Protein AF-A0A1G3BX27-F1 (afdb_monomer)

pLDDT: mean 77.63, std 12.46, range [51.56, 97.0]

Mean predicted aligned error: 10.33 Å

Radius of gyration: 20.67 Å; Cα contacts (8 Å, |Δi|>4): 79; chains: 1; bounding box: 42×23×52 Å

Structure (mmCIF, N/CA/C/O backbone):
data_AF-A0A1G3BX27-F1
#
_entry.id   AF-A0A1G3BX27-F1
#
loop_
_atom_site.group_PDB
_atom_site.id
_atom_site.type_symbol
_atom_site.label_atom_id
_atom_site.label_alt_id
_atom_site.label_comp_id
_atom_site.label_asym_id
_atom_site.label_entity_id
_atom_site.label_seq_id
_atom_site.pdbx_PDB_ins_code
_atom_site.Cartn_x
_atom_site.Cartn_y
_atom_site.Cartn_z
_atom_site.occupancy
_atom_site.B_iso_or_equiv
_atom_site.auth_seq_id
_atom_site.auth_comp_id
_atom_site.auth_asym_id
_atom_site.auth_atom_id
_atom_site.pdbx_PDB_model_num
ATOM 1 N N . MET A 1 1 ? -5.331 14.257 14.170 1.00 51.56 1 MET A N 1
ATOM 2 C CA . MET A 1 1 ? -4.921 13.677 15.471 1.00 51.56 1 MET A CA 1
ATOM 3 C C . MET A 1 1 ? -5.177 12.175 15.430 1.00 51.56 1 MET A C 1
ATOM 5 O O . MET A 1 1 ? -6.065 11.771 14.703 1.00 51.56 1 MET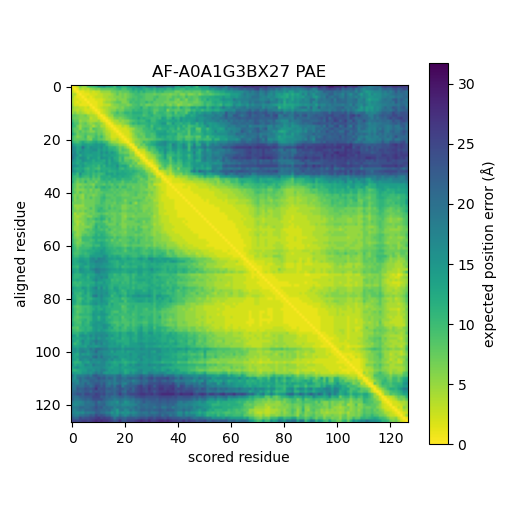 A O 1
ATOM 9 N N . SER A 1 2 ? -4.398 11.346 16.131 1.00 69.81 2 SER A N 1
ATOM 10 C CA . SER A 1 2 ? -4.617 9.886 16.168 1.00 69.81 2 SER A CA 1
ATOM 11 C C . SER A 1 2 ? -5.528 9.506 17.340 1.00 69.81 2 SER A C 1
ATOM 13 O O . SER A 1 2 ? -5.345 10.039 18.436 1.00 69.81 2 SER A O 1
ATOM 15 N N . VAL A 1 3 ? -6.431 8.537 17.142 1.00 69.62 3 VAL A N 1
ATOM 16 C CA . VAL A 1 3 ? -7.274 7.933 18.199 1.00 69.62 3 VAL A CA 1
ATOM 17 C C . VAL A 1 3 ? -6.428 7.508 19.409 1.00 69.62 3 VAL A C 1
ATOM 19 O O . VAL A 1 3 ? -6.810 7.719 20.558 1.00 69.62 3 VAL A O 1
ATOM 22 N N . GLN A 1 4 ? -5.216 7.003 19.161 1.00 72.00 4 GLN A N 1
ATOM 23 C CA . GLN A 1 4 ? -4.252 6.640 20.202 1.00 72.00 4 GLN A CA 1
ATOM 24 C C . GLN A 1 4 ? -3.814 7.847 21.047 1.00 72.00 4 GLN A C 1
ATOM 26 O O . GLN A 1 4 ? -3.708 7.741 22.265 1.00 72.00 4 GLN A O 1
ATOM 31 N N . ASN A 1 5 ? -3.569 9.004 20.423 1.00 72.81 5 ASN A N 1
ATOM 32 C CA . ASN A 1 5 ? -3.189 10.221 21.145 1.00 72.81 5 ASN A CA 1
ATOM 33 C C . ASN A 1 5 ? -4.330 10.717 22.033 1.00 72.81 5 ASN A C 1
ATOM 35 O O . ASN A 1 5 ? -4.078 11.174 23.146 1.00 72.81 5 ASN A O 1
ATOM 39 N N . MET A 1 6 ? -5.569 10.612 21.557 1.00 71.50 6 MET A N 1
ATOM 40 C CA . MET A 1 6 ? -6.741 11.013 22.328 1.00 71.50 6 MET A CA 1
ATOM 41 C C . MET A 1 6 ? -6.948 10.104 23.544 1.00 71.50 6 MET A C 1
ATOM 43 O O . MET A 1 6 ? -7.130 10.590 24.657 1.00 71.50 6 MET A O 1
ATOM 47 N N . MET A 1 7 ? -6.821 8.787 23.363 1.00 70.31 7 MET A N 1
ATOM 48 C CA . MET A 1 7 ? -6.895 7.839 24.475 1.00 70.31 7 MET A CA 1
ATOM 49 C C . MET A 1 7 ? -5.760 8.048 25.481 1.00 70.31 7 MET A C 1
ATOM 51 O O . MET A 1 7 ? -6.025 8.101 26.679 1.00 70.31 7 MET A O 1
ATOM 55 N N . ASN A 1 8 ? -4.520 8.241 25.017 1.00 75.44 8 ASN A N 1
ATOM 56 C CA . ASN A 1 8 ? -3.372 8.462 25.900 1.00 75.44 8 ASN A CA 1
ATOM 57 C C . ASN A 1 8 ? -3.532 9.721 26.763 1.00 75.44 8 ASN A C 1
ATOM 59 O O . ASN A 1 8 ? -3.168 9.707 27.938 1.00 75.44 8 ASN A O 1
ATOM 63 N N . ARG A 1 9 ? -4.087 10.798 26.191 1.00 72.75 9 ARG A N 1
ATOM 64 C CA . ARG A 1 9 ? -4.331 12.059 26.907 1.00 72.75 9 ARG A CA 1
ATOM 65 C C . ARG A 1 9 ? -5.449 11.941 27.942 1.00 72.75 9 ARG A C 1
ATOM 67 O O . ARG A 1 9 ? -5.310 12.504 29.018 1.00 72.75 9 ARG A O 1
ATOM 74 N N . ASN A 1 10 ? -6.509 11.192 27.639 1.00 68.25 10 ASN A N 1
ATOM 75 C CA . ASN A 1 10 ? -7.703 11.130 28.489 1.00 68.25 10 ASN A CA 1
ATOM 76 C C . ASN A 1 10 ? -7.694 9.993 29.522 1.00 68.25 10 ASN A C 1
ATOM 78 O O . ASN A 1 10 ? -8.404 10.077 30.517 1.00 68.25 10 ASN A O 1
ATOM 82 N N . THR A 1 11 ? -6.888 8.942 29.331 1.00 65.19 11 THR A N 1
ATOM 83 C CA . THR A 1 11 ? -6.767 7.832 30.305 1.00 65.19 11 THR A CA 1
ATOM 84 C C . THR A 1 11 ? -5.450 7.830 31.083 1.00 65.19 11 THR A C 1
ATOM 86 O O . THR A 1 11 ? -5.266 6.996 31.968 1.00 65.19 11 THR A O 1
ATOM 89 N N . GLY A 1 12 ? -4.500 8.711 30.745 1.00 66.38 12 GLY A N 1
ATOM 90 C CA . GLY A 1 12 ? -3.163 8.743 31.354 1.00 66.38 12 GLY A CA 1
ATOM 91 C C . GLY A 1 12 ? -2.308 7.498 31.070 1.00 66.38 12 GLY A C 1
ATOM 92 O O . GLY A 1 12 ? -1.228 7.341 31.637 1.00 66.38 12 GLY A O 1
ATOM 93 N N . ARG A 1 13 ? -2.771 6.593 30.198 1.00 67.25 13 ARG A N 1
ATOM 94 C CA . ARG A 1 13 ? -2.110 5.327 29.859 1.00 67.25 13 ARG A CA 1
ATOM 95 C C . ARG A 1 13 ? -1.552 5.389 28.448 1.00 67.25 13 ARG A C 1
ATOM 97 O O . ARG A 1 13 ? -2.254 5.768 27.521 1.00 67.25 13 ARG A O 1
ATOM 104 N N . LYS A 1 14 ? -0.304 4.958 28.258 1.00 68.19 14 LYS A N 1
ATOM 105 C CA . LYS A 1 14 ? 0.302 4.845 26.925 1.00 68.19 14 LYS A CA 1
ATOM 106 C C . LYS A 1 14 ? -0.155 3.545 26.261 1.00 68.19 14 LYS A C 1
ATOM 108 O O . LYS A 1 14 ? 0.423 2.487 26.497 1.00 68.19 14 LYS A O 1
ATOM 113 N N . LEU A 1 15 ? -1.185 3.618 25.427 1.00 66.38 15 LEU A N 1
ATOM 114 C CA . LEU A 1 15 ? -1.642 2.488 24.621 1.00 66.38 15 LEU A CA 1
ATOM 115 C C . LEU A 1 15 ? -0.674 2.241 23.467 1.00 66.38 15 LEU A C 1
ATOM 117 O O . LEU A 1 15 ? -0.250 3.181 22.792 1.00 66.38 15 LEU A O 1
ATOM 121 N N . LYS A 1 16 ? -0.336 0.976 23.200 1.00 68.50 16 LYS A N 1
ATOM 122 C CA . LYS A 1 16 ? 0.358 0.608 21.959 1.00 68.50 16 LYS A CA 1
ATOM 123 C C . LYS A 1 16 ? -0.636 0.672 20.799 1.00 68.50 16 LYS A C 1
ATOM 125 O O . LYS A 1 16 ? -1.801 0.323 20.961 1.00 68.50 16 LYS A O 1
ATOM 130 N N . VAL A 1 17 ? -0.168 1.067 19.613 1.00 63.72 17 VAL A N 1
ATOM 131 C CA . VAL A 1 17 ? -0.999 1.165 18.392 1.00 63.72 17 VAL A CA 1
ATOM 132 C C . VAL A 1 17 ? -1.740 -0.144 18.113 1.00 63.72 17 VAL A C 1
ATOM 134 O O . VAL A 1 17 ? -2.928 -0.130 17.810 1.00 63.72 17 VAL A O 1
ATOM 137 N N . ASN A 1 18 ? -1.058 -1.281 18.263 1.00 63.88 18 ASN A N 1
ATOM 138 C CA . ASN A 1 18 ? -1.655 -2.594 18.022 1.00 63.88 18 ASN A CA 1
ATOM 139 C C . ASN A 1 18 ? -2.740 -2.941 19.047 1.00 63.88 18 ASN A C 1
ATOM 141 O O . ASN A 1 18 ? -3.741 -3.548 18.682 1.00 63.88 18 ASN A O 1
ATOM 145 N N . ASP A 1 19 ? -2.593 -2.501 20.296 1.00 61.47 19 ASP A N 1
ATOM 146 C CA . ASP A 1 19 ? -3.611 -2.698 21.331 1.00 61.47 19 ASP A CA 1
ATOM 147 C C . ASP A 1 19 ? -4.813 -1.777 21.078 1.00 61.47 19 ASP A C 1
ATOM 149 O O . ASP A 1 19 ? -5.958 -2.218 21.155 1.00 61.47 19 ASP A O 1
ATOM 153 N N . ALA A 1 20 ? -4.569 -0.535 20.646 1.00 63.66 20 ALA A N 1
ATOM 154 C CA . ALA A 1 20 ? -5.614 0.386 20.202 1.00 63.66 20 ALA A CA 1
ATOM 155 C C . ALA A 1 20 ? -6.375 -0.139 18.968 1.00 63.66 20 ALA A C 1
ATOM 157 O O . ALA A 1 20 ? -7.577 0.084 18.856 1.00 63.66 20 ALA A O 1
ATOM 158 N N . LYS A 1 21 ? -5.721 -0.877 18.063 1.00 64.12 21 LYS A N 1
ATOM 159 C CA . LYS A 1 21 ? -6.388 -1.560 16.940 1.00 64.12 21 LYS A CA 1
ATOM 160 C C . LYS A 1 21 ? -7.179 -2.801 17.388 1.00 64.12 21 LYS A C 1
ATOM 162 O O . LYS A 1 21 ? -8.265 -3.023 16.868 1.00 64.12 21 LYS A O 1
ATOM 167 N N . ARG A 1 22 ? -6.671 -3.575 18.359 1.00 59.97 22 ARG A N 1
ATOM 168 C CA . ARG A 1 22 ? -7.251 -4.858 18.823 1.00 59.97 22 ARG A CA 1
ATOM 169 C C . ARG A 1 22 ? -8.368 -4.742 19.862 1.00 59.97 22 ARG A C 1
ATOM 171 O O . ARG A 1 22 ? -9.133 -5.686 20.025 1.00 59.97 22 ARG A O 1
ATOM 178 N N . LEU A 1 23 ? -8.452 -3.637 20.598 1.00 59.09 23 LEU A N 1
ATOM 179 C CA . LEU A 1 23 ? -9.522 -3.411 21.573 1.00 59.09 23 LEU A CA 1
ATOM 180 C C . LEU A 1 23 ? -10.876 -3.258 20.850 1.00 59.09 23 LEU A C 1
ATOM 182 O O . LEU A 1 23 ? -11.022 -2.364 20.010 1.00 59.09 23 LEU A O 1
ATOM 186 N N . SER A 1 24 ? -11.852 -4.117 21.175 1.00 56.19 24 SER A N 1
ATOM 187 C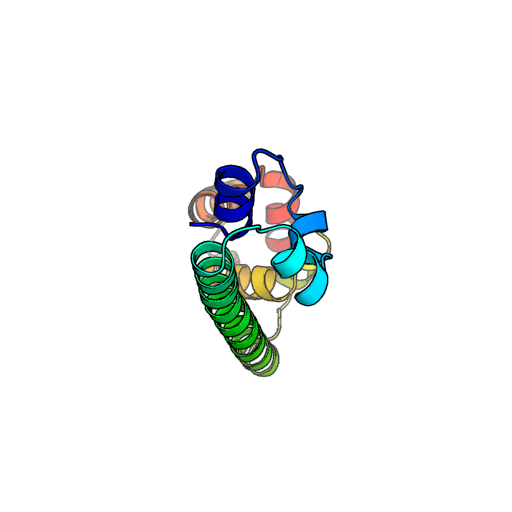 CA . SER A 1 24 ? -13.235 -3.997 20.689 1.00 56.19 24 SER A CA 1
ATOM 188 C C . SER A 1 24 ? -13.874 -2.697 21.188 1.00 56.19 24 SER A C 1
ATOM 190 O O . SER A 1 24 ? -13.467 -2.160 22.221 1.00 56.19 24 SER A O 1
ATOM 192 N N . GLU A 1 25 ? -14.845 -2.168 20.443 1.00 55.34 25 GLU A N 1
ATOM 193 C CA . GLU A 1 25 ? -15.484 -0.874 20.731 1.00 55.34 25 GLU A CA 1
ATOM 194 C C . GLU A 1 25 ? -16.059 -0.788 22.148 1.00 55.34 25 GLU A C 1
ATOM 196 O O . GLU A 1 25 ? -15.840 0.211 22.834 1.00 55.34 25 GLU A O 1
ATOM 201 N N . GLU A 1 26 ? -16.675 -1.872 22.622 1.00 52.62 26 GLU A N 1
ATOM 202 C CA . GLU A 1 26 ? -17.204 -2.000 23.986 1.00 52.62 26 GLU A CA 1
ATOM 203 C C . GLU A 1 26 ? -16.108 -1.782 25.041 1.00 52.62 26 GLU A C 1
ATOM 205 O O . GLU A 1 26 ? -16.239 -0.939 25.926 1.00 52.62 26 GLU A O 1
ATOM 210 N N . LYS A 1 27 ? -14.945 -2.430 24.884 1.00 56.03 27 LYS A N 1
ATOM 211 C CA . LYS A 1 27 ? -13.828 -2.313 25.839 1.00 56.03 27 LYS A CA 1
ATOM 212 C C . LYS A 1 27 ? -13.095 -0.974 25.789 1.00 56.03 27 LYS A C 1
ATOM 214 O O . LYS A 1 27 ? -12.378 -0.651 26.738 1.00 56.03 27 LYS A O 1
ATOM 219 N N . LYS A 1 28 ? -13.198 -0.225 24.685 1.00 59.66 28 LYS A N 1
ATOM 220 C CA . LYS A 1 28 ? -12.631 1.131 24.563 1.00 59.66 28 LYS A CA 1
ATOM 221 C C . LYS A 1 28 ? -13.504 2.159 25.265 1.00 59.66 28 LYS A C 1
ATOM 223 O O . LYS A 1 28 ? -12.969 3.051 25.917 1.00 59.66 28 LYS A O 1
ATOM 228 N N . SER A 1 29 ? -14.818 2.008 25.119 1.00 55.78 29 SER A N 1
ATOM 229 C CA . SER A 1 29 ? -15.812 2.866 25.751 1.00 55.78 29 SER A CA 1
ATOM 230 C C . SER A 1 29 ? -15.756 2.720 27.273 1.00 55.78 29 SER A C 1
ATOM 232 O O . SER A 1 29 ? -15.609 3.715 27.971 1.00 55.78 29 SER A O 1
ATOM 234 N N . ASP A 1 30 ? -15.698 1.490 27.790 1.00 61.31 30 ASP A N 1
ATOM 235 C CA . ASP A 1 30 ? -15.675 1.220 29.238 1.00 61.31 30 ASP A CA 1
ATOM 236 C C . ASP A 1 30 ? -14.437 1.756 29.978 1.00 61.31 30 ASP A C 1
ATOM 238 O O . ASP A 1 30 ? -14.460 1.930 31.195 1.00 61.31 30 ASP A O 1
ATOM 242 N N . GLN A 1 31 ? -13.336 2.027 29.268 1.00 62.72 31 GLN A N 1
ATOM 243 C CA . GLN A 1 31 ? -12.117 2.588 29.866 1.00 62.72 31 GLN A CA 1
ATOM 244 C C . GLN A 1 31 ? -12.134 4.117 29.972 1.00 62.72 31 GLN A C 1
ATOM 246 O O . GLN A 1 31 ? -11.256 4.690 30.621 1.00 62.72 31 GLN A O 1
ATOM 251 N N . LEU A 1 32 ? -13.098 4.781 29.335 1.00 63.91 32 LEU A N 1
ATOM 252 C CA . LEU A 1 32 ? -13.274 6.226 29.393 1.00 63.91 32 LEU A CA 1
ATOM 253 C C . LEU A 1 32 ? -14.405 6.522 30.377 1.00 63.91 32 LEU A C 1
ATOM 255 O O . LEU A 1 32 ? -15.549 6.156 30.146 1.00 63.91 32 LEU A O 1
ATOM 259 N N . ALA A 1 33 ? -14.083 7.177 31.491 1.00 64.25 33 ALA A N 1
ATOM 260 C CA . ALA A 1 33 ? -15.067 7.477 32.534 1.00 64.25 33 ALA A CA 1
ATOM 261 C C . ALA A 1 33 ? -16.087 8.559 32.121 1.00 64.25 33 ALA A C 1
ATOM 263 O O . ALA A 1 33 ? -17.130 8.682 32.753 1.00 64.25 33 ALA A O 1
ATOM 264 N N . ASP A 1 34 ? -15.783 9.337 31.078 1.00 74.81 34 ASP A N 1
ATOM 265 C CA . ASP A 1 34 ? -16.565 10.491 30.634 1.00 74.81 34 ASP A CA 1
ATOM 266 C C . ASP A 1 34 ? -17.225 10.247 29.264 1.00 74.81 34 ASP A C 1
ATOM 268 O O . ASP A 1 34 ? -16.566 9.844 28.300 1.00 74.81 34 ASP A O 1
ATOM 272 N N . GLU A 1 35 ? -18.531 10.514 29.176 1.00 72.69 35 GLU A N 1
ATOM 273 C CA . GLU A 1 35 ? -19.353 10.284 27.977 1.00 72.69 35 GLU A CA 1
ATOM 274 C C . GLU A 1 35 ? -18.960 11.181 26.791 1.00 72.69 35 GLU A C 1
ATOM 276 O O . GLU A 1 35 ? -19.037 10.758 25.629 1.00 72.69 35 GLU A O 1
ATOM 281 N N . HIS A 1 36 ? -18.460 12.395 27.046 1.00 74.50 36 HIS A N 1
ATOM 282 C CA . HIS A 1 36 ? -17.984 13.269 25.973 1.00 74.50 36 HIS A CA 1
ATOM 283 C C . HIS A 1 36 ? -16.699 12.721 25.340 1.00 74.50 36 HIS A C 1
ATOM 285 O O . HIS A 1 36 ? -16.559 12.725 24.114 1.00 74.50 36 HIS A O 1
ATOM 291 N N . HIS A 1 37 ? -15.793 12.158 26.143 1.00 71.56 37 HIS A N 1
ATOM 292 C CA . HIS A 1 37 ? -14.598 11.488 25.629 1.00 71.56 37 HIS A CA 1
ATOM 293 C C . HIS A 1 37 ? -14.910 10.219 24.826 1.00 71.56 37 HIS A C 1
ATOM 295 O O . HIS A 1 37 ? -14.261 9.979 23.804 1.00 71.56 37 HIS A O 1
ATOM 301 N N . LYS A 1 38 ? -15.907 9.425 25.240 1.00 75.31 38 LYS A N 1
ATOM 302 C CA . LYS A 1 38 ? -16.369 8.255 24.469 1.00 75.31 38 LYS A CA 1
ATOM 303 C C . LYS A 1 38 ? -16.862 8.673 23.086 1.00 75.31 38 LYS A C 1
ATOM 305 O O . LYS A 1 38 ? -16.407 8.127 22.081 1.00 75.31 38 LYS A O 1
ATOM 310 N N . THR A 1 39 ? -17.710 9.700 23.043 1.00 76.44 39 THR A N 1
ATOM 311 C CA . THR A 1 39 ? -18.287 10.238 21.803 1.00 76.44 39 THR A CA 1
ATOM 312 C C . THR A 1 39 ? -17.203 10.745 20.844 1.00 76.44 39 THR A C 1
ATOM 314 O O . THR A 1 39 ? -17.247 10.460 19.645 1.00 76.44 39 THR A O 1
ATOM 317 N N . ALA A 1 40 ? -16.190 11.455 21.354 1.00 78.06 40 ALA A N 1
ATOM 318 C CA . ALA A 1 40 ? -15.085 11.963 20.540 1.00 78.06 40 ALA A CA 1
ATOM 319 C C . ALA A 1 40 ? -14.235 10.830 19.936 1.00 78.06 40 ALA A C 1
ATOM 321 O O . ALA A 1 40 ? -13.931 10.840 18.744 1.00 78.06 40 ALA A O 1
ATOM 322 N N . VAL A 1 41 ? -13.904 9.810 20.735 1.00 77.88 41 VAL A N 1
ATOM 323 C CA . VAL A 1 41 ? -13.143 8.638 20.272 1.00 77.88 41 VAL A CA 1
ATOM 324 C C . VAL A 1 41 ? -13.924 7.834 19.231 1.00 77.88 41 VAL A C 1
ATOM 326 O O . VAL A 1 41 ? -13.338 7.399 18.240 1.00 77.88 41 VAL A O 1
ATOM 329 N N . GLN A 1 42 ? -15.230 7.644 19.436 1.00 78.69 42 GLN A N 1
ATOM 330 C CA . GLN A 1 42 ? -16.105 6.970 18.473 1.00 78.69 42 GLN A CA 1
ATOM 331 C C . GLN A 1 42 ? -16.204 7.745 17.155 1.00 78.69 42 GLN A C 1
ATOM 333 O O . GLN A 1 42 ? -16.081 7.142 16.091 1.00 78.69 42 GLN A O 1
ATOM 338 N N . SER A 1 43 ? -16.349 9.071 17.215 1.00 81.50 43 SER A N 1
ATOM 339 C CA . SER A 1 43 ? -16.411 9.921 16.019 1.00 81.50 43 SER A CA 1
ATOM 340 C C . SER A 1 43 ? -15.116 9.850 15.205 1.00 81.50 43 SER A C 1
ATOM 342 O O . SER A 1 43 ? -15.154 9.583 14.005 1.00 81.50 43 SER A O 1
ATOM 344 N N . ASP A 1 44 ? -13.956 9.998 15.853 1.00 82.12 44 ASP A N 1
ATOM 345 C CA . ASP A 1 44 ? -12.657 9.888 15.175 1.00 82.12 44 ASP A CA 1
ATOM 346 C C . ASP A 1 44 ? -12.439 8.490 14.587 1.00 82.12 44 ASP A C 1
ATOM 348 O O . ASP A 1 44 ? -11.891 8.346 13.492 1.00 82.12 44 ASP A O 1
ATOM 352 N N . LYS A 1 45 ? -12.881 7.442 15.291 1.00 80.31 45 LYS A N 1
ATOM 353 C CA . LYS A 1 45 ? -12.814 6.074 14.777 1.00 80.31 45 LYS A CA 1
ATOM 354 C C . LYS A 1 45 ? -13.690 5.897 13.538 1.00 80.31 45 LYS A C 1
ATOM 356 O O . LYS A 1 45 ? -13.201 5.334 12.564 1.00 80.31 45 LYS A O 1
ATOM 361 N N . ALA A 1 46 ? -14.926 6.393 13.549 1.00 84.94 46 ALA A N 1
ATOM 362 C CA . ALA A 1 46 ? -15.819 6.305 12.396 1.00 84.94 46 ALA A CA 1
ATOM 363 C C . ALA A 1 46 ? -15.193 6.960 11.153 1.00 84.94 46 ALA A C 1
ATOM 365 O O . ALA A 1 46 ? -15.263 6.412 10.055 1.00 84.94 46 ALA A O 1
ATOM 366 N N . VAL A 1 47 ? -14.503 8.090 11.335 1.00 89.50 47 VAL A N 1
ATOM 367 C CA . VAL A 1 47 ? -13.746 8.756 10.265 1.00 89.50 47 VAL A CA 1
ATOM 368 C C . VAL A 1 47 ? -12.578 7.892 9.774 1.00 89.50 47 VAL A C 1
ATOM 370 O O . VAL A 1 47 ? -12.385 7.750 8.567 1.00 89.50 47 VAL A O 1
ATOM 373 N N . VAL A 1 48 ? -11.806 7.287 10.682 1.00 86.56 48 VAL A N 1
ATOM 374 C CA . VAL A 1 48 ? -10.707 6.372 10.319 1.00 86.56 48 VAL A CA 1
ATOM 375 C C . VAL A 1 48 ? -11.223 5.157 9.547 1.00 86.56 48 VAL A C 1
ATOM 377 O O . VAL A 1 48 ? -10.639 4.794 8.528 1.00 86.56 48 VAL A O 1
ATOM 380 N N . ASP A 1 49 ? -12.312 4.542 10.001 1.00 87.62 49 ASP A N 1
ATOM 381 C CA . ASP A 1 49 ? -12.902 3.371 9.353 1.00 87.62 49 ASP A CA 1
ATOM 382 C C . ASP A 1 49 ? -13.442 3.722 7.962 1.00 87.62 49 ASP A C 1
ATOM 384 O O . ASP A 1 49 ? -13.174 2.997 7.004 1.00 87.62 49 ASP A O 1
ATOM 388 N N . PHE A 1 50 ? -14.103 4.876 7.825 1.00 92.19 50 PHE A N 1
ATOM 389 C CA . PHE A 1 50 ? -14.544 5.398 6.533 1.00 92.19 50 PHE A CA 1
ATOM 390 C C . PHE A 1 50 ? -13.376 5.572 5.553 1.00 92.19 50 PHE A C 1
ATOM 392 O O . PHE A 1 50 ? -13.468 5.166 4.392 1.00 92.19 50 PHE A O 1
ATOM 399 N N . PHE A 1 51 ? -12.258 6.154 6.000 1.00 94.31 51 PHE A N 1
ATOM 400 C CA . PHE A 1 51 ? -11.086 6.313 5.141 1.00 94.31 51 PHE A CA 1
ATOM 401 C C . PHE A 1 51 ? -10.442 4.978 4.774 1.00 94.31 51 PHE A C 1
ATOM 403 O O . PHE A 1 51 ? -10.080 4.810 3.612 1.00 94.31 51 PHE A O 1
ATOM 410 N N . ASN A 1 52 ? -10.346 4.025 5.706 1.00 90.50 52 ASN A N 1
ATOM 411 C CA . ASN A 1 52 ? -9.832 2.686 5.406 1.00 90.50 52 ASN A CA 1
ATOM 412 C C . ASN A 1 52 ? -10.683 1.999 4.334 1.00 90.50 52 ASN A C 1
ATOM 414 O O . ASN A 1 52 ? -10.151 1.545 3.327 1.00 90.50 52 ASN A O 1
ATOM 418 N N . GLU A 1 53 ? -12.009 2.020 4.484 1.00 95.81 53 GLU A N 1
ATOM 419 C CA . GLU A 1 53 ? -12.912 1.460 3.479 1.00 95.81 53 GLU A CA 1
ATOM 420 C C . GLU A 1 53 ? -12.733 2.146 2.115 1.00 95.81 53 GLU A C 1
ATOM 422 O O . GLU A 1 53 ? -12.773 1.507 1.058 1.00 95.81 53 GLU A O 1
ATOM 427 N N . ARG A 1 54 ? -12.534 3.469 2.108 1.00 97.00 54 ARG A N 1
ATOM 428 C CA . ARG A 1 54 ? -12.343 4.212 0.863 1.00 97.00 54 ARG A CA 1
ATOM 429 C C . ARG A 1 54 ? -11.016 3.877 0.188 1.00 97.00 54 ARG A C 1
ATOM 431 O O . ARG A 1 54 ? -11.014 3.730 -1.034 1.00 97.00 54 ARG A O 1
ATOM 438 N N . ILE A 1 55 ? -9.942 3.726 0.963 1.00 93.75 55 ILE A N 1
ATOM 439 C CA . ILE A 1 55 ? -8.635 3.256 0.490 1.00 93.75 55 ILE A CA 1
ATOM 440 C C . ILE A 1 55 ? -8.797 1.873 -0.139 1.00 93.75 55 ILE A C 1
ATOM 442 O O . ILE A 1 55 ? -8.500 1.726 -1.321 1.00 93.75 55 ILE A O 1
ATOM 446 N N . ASP A 1 56 ? -9.397 0.916 0.572 1.00 94.44 56 ASP A N 1
ATOM 447 C CA . ASP A 1 56 ? -9.591 -0.451 0.077 1.00 94.44 56 ASP A CA 1
ATOM 448 C C . ASP A 1 56 ? -10.376 -0.481 -1.241 1.00 94.44 56 ASP A C 1
ATOM 450 O O . ASP A 1 56 ? -10.047 -1.218 -2.175 1.00 94.44 56 ASP A O 1
ATOM 454 N N . ARG A 1 57 ? -11.431 0.334 -1.360 1.00 96.00 57 ARG A N 1
ATOM 455 C CA . ARG A 1 57 ? -12.215 0.441 -2.601 1.00 96.00 57 ARG A CA 1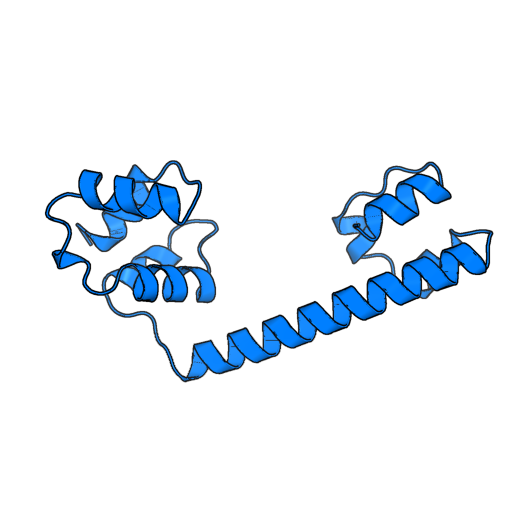
ATOM 456 C C . ARG A 1 57 ? -11.370 0.962 -3.766 1.00 96.00 57 ARG A C 1
ATOM 458 O O . ARG A 1 57 ? -11.498 0.444 -4.876 1.00 96.00 57 ARG A O 1
ATOM 465 N N . ILE A 1 58 ? -10.529 1.968 -3.528 1.00 93.94 58 ILE A N 1
ATOM 466 C CA . ILE A 1 58 ? -9.646 2.542 -4.552 1.00 93.94 58 ILE A CA 1
ATOM 467 C C . ILE A 1 58 ? -8.561 1.534 -4.939 1.00 93.94 58 ILE A C 1
ATOM 469 O O . ILE A 1 58 ? -8.379 1.271 -6.125 1.00 93.94 58 ILE A O 1
ATOM 473 N N . GLU A 1 59 ? -7.896 0.914 -3.967 1.00 92.75 59 GLU A N 1
ATOM 474 C CA . GLU A 1 59 ? -6.856 -0.092 -4.204 1.00 92.75 59 GLU A CA 1
ATOM 475 C C . GLU A 1 59 ? -7.382 -1.285 -5.010 1.00 92.75 59 GLU A C 1
ATOM 477 O O . GLU A 1 59 ? -6.721 -1.761 -5.940 1.00 92.75 59 GLU A O 1
ATOM 482 N N . ASN A 1 60 ? -8.607 -1.730 -4.715 1.00 92.31 60 ASN A N 1
ATOM 483 C CA . ASN A 1 60 ? -9.280 -2.781 -5.471 1.00 92.31 60 ASN A CA 1
ATOM 484 C C . ASN A 1 60 ? -9.623 -2.359 -6.902 1.00 92.31 60 ASN A C 1
ATOM 486 O O . ASN A 1 60 ? -9.527 -3.182 -7.813 1.00 92.31 60 ASN A O 1
ATOM 490 N N . ALA A 1 61 ? -10.036 -1.109 -7.118 1.00 92.62 61 ALA A N 1
ATOM 491 C CA . ALA A 1 61 ? -10.297 -0.594 -8.459 1.00 92.62 61 ALA A CA 1
ATOM 492 C C . ALA A 1 61 ? -8.998 -0.520 -9.278 1.00 92.62 61 ALA A C 1
ATOM 494 O O . ALA A 1 61 ? -8.922 -1.089 -10.364 1.00 92.62 61 ALA A O 1
ATOM 495 N N . VAL A 1 62 ? -7.942 0.075 -8.717 1.00 90.75 62 VAL A N 1
ATOM 496 C CA . VAL A 1 62 ? -6.623 0.180 -9.365 1.00 90.75 62 VAL A CA 1
ATOM 497 C C . VAL A 1 62 ? -6.050 -1.201 -9.683 1.00 90.75 62 VAL A C 1
ATOM 499 O O . VAL A 1 62 ? -5.562 -1.427 -10.785 1.00 90.75 62 VAL A O 1
ATOM 502 N N . SER A 1 63 ? -6.170 -2.159 -8.760 1.00 88.19 63 SER A N 1
ATOM 503 C CA . SER A 1 63 ? -5.659 -3.524 -8.941 1.00 88.19 63 SER A CA 1
ATOM 504 C C . SER A 1 63 ? -6.323 -4.312 -10.075 1.00 88.19 63 SER A C 1
ATOM 506 O O . SER A 1 63 ? -5.761 -5.330 -10.493 1.00 88.19 63 SER A O 1
ATOM 508 N N . LYS A 1 64 ? -7.518 -3.900 -10.524 1.00 91.00 64 LYS A N 1
ATOM 509 C CA . LYS A 1 64 ? -8.232 -4.503 -11.661 1.00 91.00 64 LYS A CA 1
ATOM 510 C C . LYS A 1 64 ? -7.773 -3.919 -12.993 1.00 91.00 64 LYS A C 1
ATOM 512 O O . LYS A 1 64 ? -7.631 -4.671 -13.9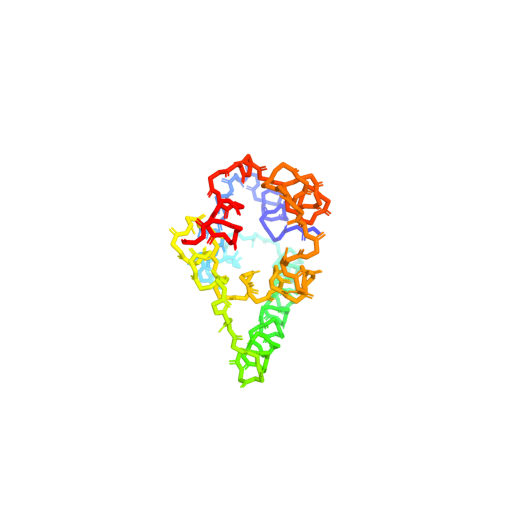52 1.00 91.00 64 LYS A O 1
ATOM 517 N N . GLU A 1 65 ? -7.514 -2.616 -13.022 1.00 91.00 65 GLU A N 1
ATOM 518 C CA . GLU A 1 65 ? -7.139 -1.884 -14.235 1.00 91.00 65 GLU A CA 1
ATOM 519 C C . GLU A 1 65 ? -5.640 -1.973 -14.540 1.00 91.00 65 GLU A C 1
ATOM 521 O O . GLU A 1 65 ? -5.233 -2.012 -15.700 1.00 91.00 65 GLU A O 1
ATOM 526 N N . VAL A 1 66 ? -4.798 -2.026 -13.504 1.00 91.00 66 VAL A N 1
ATOM 527 C CA . VAL A 1 66 ? -3.342 -1.958 -13.648 1.00 91.00 66 VAL A CA 1
ATOM 528 C C . VAL A 1 66 ? -2.688 -3.201 -13.064 1.00 91.00 66 VAL A C 1
ATOM 530 O O . VAL A 1 66 ? -2.877 -3.564 -11.900 1.00 91.00 66 VAL A O 1
ATOM 533 N N . LYS A 1 67 ? -1.863 -3.848 -13.887 1.00 90.12 67 LYS A N 1
ATOM 534 C CA . LYS A 1 67 ? -0.980 -4.936 -13.472 1.00 90.12 67 LYS A CA 1
ATOM 535 C C . LYS A 1 67 ? 0.462 -4.453 -13.504 1.00 90.12 67 LYS A C 1
ATOM 537 O O . LYS A 1 67 ? 0.840 -3.691 -14.393 1.00 90.12 67 LYS A O 1
ATOM 542 N N . LEU A 1 68 ? 1.243 -4.909 -12.529 1.00 90.31 68 LEU A N 1
ATOM 543 C CA . LEU A 1 68 ? 2.695 -4.795 -12.583 1.00 90.31 68 LEU A CA 1
ATOM 544 C C . LEU A 1 68 ? 3.192 -5.460 -13.866 1.00 90.31 68 LEU A C 1
ATOM 546 O O . LEU A 1 68 ? 2.642 -6.471 -14.298 1.00 90.31 68 LEU A O 1
ATOM 550 N N . ARG A 1 69 ? 4.178 -4.828 -14.491 1.00 90.50 69 ARG A N 1
ATOM 551 C CA . ARG A 1 69 ? 4.836 -5.316 -15.699 1.00 90.50 69 ARG A CA 1
ATOM 552 C C . ARG A 1 69 ? 6.285 -5.592 -15.351 1.00 90.50 69 ARG A C 1
ATOM 554 O O . ARG A 1 69 ? 6.872 -4.822 -14.593 1.00 90.50 69 ARG A O 1
ATOM 561 N N . TYR A 1 70 ? 6.872 -6.623 -15.942 1.00 85.19 70 TYR A N 1
ATOM 562 C CA . TYR A 1 70 ? 8.322 -6.789 -15.926 1.00 85.19 70 TYR A CA 1
ATOM 563 C C . TYR A 1 70 ? 9.017 -5.489 -16.393 1.00 85.19 70 TYR A C 1
ATOM 565 O O . TYR A 1 70 ? 8.540 -4.876 -17.357 1.00 85.19 70 TYR A O 1
ATOM 573 N N . PRO A 1 71 ? 10.099 -5.031 -15.735 1.00 85.44 71 PRO A N 1
ATOM 574 C CA . PRO A 1 71 ? 10.828 -5.661 -14.619 1.00 85.44 71 PRO A CA 1
ATOM 575 C C . PRO A 1 71 ? 10.309 -5.319 -13.208 1.00 85.44 71 PRO A C 1
ATOM 577 O O . PRO A 1 71 ? 10.845 -5.785 -12.210 1.00 85.44 71 PRO A O 1
ATOM 580 N N . TYR A 1 72 ? 9.243 -4.531 -13.081 1.00 88.38 72 TYR A N 1
ATOM 581 C CA . TYR A 1 72 ? 8.748 -4.051 -11.785 1.00 88.38 72 TYR A CA 1
ATOM 582 C C . TYR A 1 72 ? 8.146 -5.140 -10.888 1.00 88.38 72 TYR A C 1
ATOM 584 O O . TYR A 1 72 ? 7.927 -4.890 -9.706 1.00 88.38 72 TYR A O 1
ATOM 592 N N . GLU A 1 73 ? 7.862 -6.333 -11.413 1.00 89.25 73 GLU A N 1
ATOM 593 C CA . GLU A 1 73 ? 7.388 -7.470 -10.611 1.00 89.25 73 GLU A CA 1
ATOM 594 C C . GLU A 1 73 ? 8.396 -7.866 -9.522 1.00 89.25 73 GLU A C 1
ATOM 596 O O . GLU A 1 73 ? 7.986 -8.198 -8.408 1.00 89.25 73 GLU A O 1
ATOM 601 N N . GLU A 1 74 ? 9.695 -7.708 -9.793 1.00 87.69 74 GLU A N 1
ATOM 602 C CA . GLU A 1 74 ? 10.768 -7.993 -8.836 1.00 87.69 74 GLU A CA 1
ATOM 603 C C . GLU A 1 74 ? 10.702 -7.099 -7.593 1.00 87.69 74 GLU A C 1
ATOM 605 O O . GLU A 1 74 ? 11.136 -7.503 -6.514 1.00 87.69 74 GLU A O 1
ATOM 610 N N . LEU A 1 75 ? 10.069 -5.921 -7.680 1.00 86.75 75 LEU A N 1
ATOM 611 C CA . LEU A 1 75 ? 9.855 -5.055 -6.519 1.00 86.75 75 LEU A CA 1
ATOM 612 C C . LEU A 1 75 ? 9.061 -5.749 -5.407 1.00 86.75 75 LEU A C 1
ATOM 614 O O . LEU A 1 75 ? 9.243 -5.406 -4.245 1.00 86.75 75 LEU A O 1
ATOM 618 N N . LEU A 1 76 ? 8.214 -6.732 -5.730 1.00 88.81 76 LEU A N 1
ATOM 619 C CA . LEU A 1 76 ? 7.430 -7.473 -4.735 1.00 88.81 76 LEU A CA 1
ATOM 620 C C . LEU A 1 76 ? 8.281 -8.406 -3.864 1.00 88.81 76 LEU A C 1
ATOM 622 O O . LEU A 1 76 ? 7.806 -8.878 -2.832 1.00 88.81 76 LEU A O 1
ATOM 626 N N . THR A 1 77 ? 9.524 -8.679 -4.265 1.00 88.62 77 THR A N 1
ATOM 627 C CA . THR A 1 77 ? 10.481 -9.451 -3.461 1.00 88.62 77 THR A CA 1
ATOM 628 C C . THR A 1 77 ? 11.110 -8.602 -2.355 1.00 88.62 77 THR A C 1
ATOM 630 O O . THR A 1 77 ? 11.590 -9.140 -1.353 1.00 88.62 77 THR A O 1
ATOM 633 N N . ALA A 1 78 ? 11.079 -7.272 -2.497 1.00 85.50 78 ALA A N 1
ATOM 634 C CA . ALA A 1 78 ? 11.614 -6.360 -1.504 1.00 85.50 78 ALA A CA 1
ATOM 635 C C . ALA A 1 78 ? 10.683 -6.299 -0.278 1.00 85.50 78 ALA A C 1
ATOM 637 O O . ALA A 1 78 ? 9.475 -6.062 -0.416 1.00 85.50 78 ALA A O 1
ATOM 638 N N . PRO A 1 79 ? 11.214 -6.469 0.949 1.00 83.75 79 PRO A N 1
ATOM 639 C CA . PRO A 1 79 ? 10.400 -6.362 2.153 1.00 83.75 79 PRO A CA 1
ATOM 640 C C . PRO A 1 79 ? 9.764 -4.975 2.207 1.00 83.75 79 PRO A C 1
ATOM 642 O O . PRO A 1 79 ? 10.433 -3.996 1.929 1.00 83.75 79 PRO A O 1
ATOM 645 N N . GLY A 1 80 ? 8.484 -4.870 2.560 1.00 84.31 80 GLY A N 1
ATOM 646 C CA . GLY A 1 80 ? 7.795 -3.576 2.655 1.00 84.31 80 GLY A CA 1
ATOM 647 C C . GLY A 1 80 ? 7.251 -3.017 1.335 1.00 84.31 80 GLY A C 1
ATOM 648 O O . GLY A 1 80 ? 6.540 -2.013 1.378 1.00 84.31 80 GLY A O 1
ATOM 649 N N . ILE A 1 81 ? 7.488 -3.673 0.191 1.00 86.81 81 ILE A N 1
ATOM 650 C CA . ILE A 1 81 ? 6.867 -3.297 -1.084 1.00 86.81 81 ILE A CA 1
ATOM 651 C C . ILE A 1 81 ? 5.728 -4.256 -1.427 1.00 86.81 81 ILE A C 1
ATOM 653 O O . ILE A 1 81 ? 5.919 -5.385 -1.866 1.00 86.81 81 ILE A O 1
ATOM 657 N N . GLY A 1 82 ? 4.503 -3.774 -1.219 1.00 87.94 82 GLY A N 1
ATOM 658 C CA . GLY A 1 82 ? 3.287 -4.455 -1.652 1.00 87.94 82 GLY A CA 1
ATOM 659 C C . GLY A 1 82 ? 2.878 -4.082 -3.079 1.00 87.94 82 GLY A C 1
ATOM 660 O O . GLY A 1 82 ? 3.390 -3.133 -3.672 1.00 87.94 82 GLY A O 1
ATOM 661 N N . LYS A 1 83 ? 1.875 -4.792 -3.606 1.00 90.81 83 LYS A N 1
ATOM 662 C CA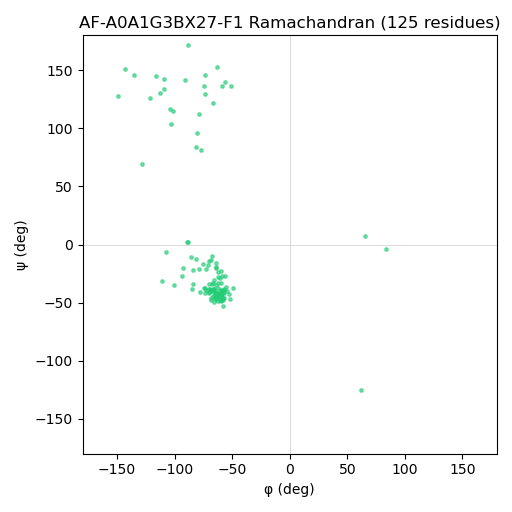 . LYS A 1 83 ? 1.365 -4.618 -4.976 1.00 90.81 83 LYS A CA 1
ATOM 663 C C . LYS A 1 83 ? 1.011 -3.171 -5.328 1.00 90.81 83 LYS A C 1
ATOM 665 O O . LYS A 1 83 ? 1.404 -2.705 -6.391 1.00 90.81 83 LYS A O 1
ATOM 670 N N . ILE A 1 84 ? 0.292 -2.466 -4.453 1.00 91.62 84 ILE A N 1
ATOM 671 C CA . ILE A 1 84 ? -0.125 -1.077 -4.698 1.00 91.62 84 ILE A CA 1
ATOM 672 C C . ILE A 1 84 ? 1.090 -0.155 -4.796 1.00 91.62 84 ILE A C 1
ATOM 674 O O . ILE A 1 84 ? 1.203 0.595 -5.760 1.00 91.62 84 ILE A O 1
ATOM 678 N N . LEU A 1 85 ? 2.042 -0.275 -3.866 1.00 88.94 85 LEU A N 1
ATOM 679 C CA . LEU A 1 85 ? 3.269 0.517 -3.901 1.00 88.94 85 LEU A CA 1
ATOM 680 C C . LEU A 1 85 ? 4.107 0.207 -5.150 1.00 88.94 85 LEU A C 1
ATOM 682 O O . LEU A 1 85 ? 4.575 1.131 -5.807 1.00 88.94 85 LEU A O 1
ATOM 686 N N . GLY A 1 86 ? 4.237 -1.068 -5.528 1.00 90.25 86 GLY A N 1
ATOM 687 C CA . GLY A 1 86 ? 4.922 -1.466 -6.760 1.00 90.25 86 GLY A CA 1
ATOM 688 C C . GLY A 1 86 ? 4.272 -0.875 -8.017 1.00 90.25 86 GLY A C 1
ATOM 689 O O .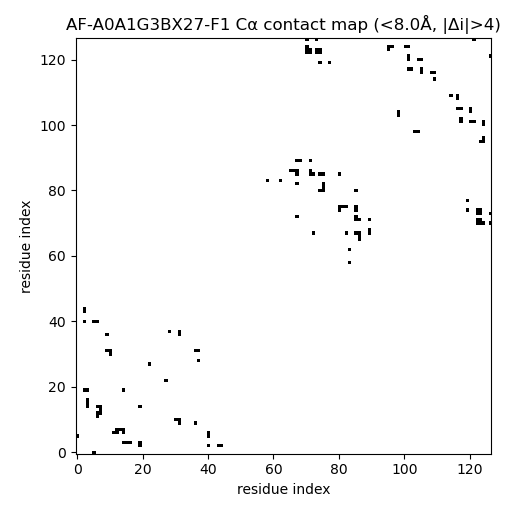 GLY A 1 86 ? 4.970 -0.352 -8.884 1.00 90.25 86 GLY A O 1
ATOM 690 N N . VAL A 1 87 ? 2.936 -0.897 -8.103 1.00 91.62 87 VAL A N 1
ATOM 691 C CA . VAL A 1 87 ? 2.188 -0.270 -9.206 1.00 91.62 87 VAL A CA 1
ATOM 692 C C . VAL A 1 87 ? 2.426 1.240 -9.246 1.00 91.62 87 VAL A C 1
ATOM 694 O O . VAL A 1 87 ? 2.684 1.773 -10.323 1.00 91.62 87 VAL A O 1
ATOM 697 N N . THR A 1 88 ? 2.393 1.927 -8.102 1.00 90.56 88 THR A N 1
ATOM 698 C CA . THR A 1 88 ? 2.679 3.367 -8.029 1.00 90.56 88 THR A CA 1
ATOM 699 C C . THR A 1 88 ? 4.091 3.677 -8.515 1.00 90.56 88 THR A C 1
ATOM 701 O O . THR A 1 88 ? 4.261 4.534 -9.375 1.00 90.56 88 THR A O 1
ATOM 704 N N . ILE A 1 89 ? 5.100 2.935 -8.043 1.00 88.69 89 ILE A N 1
ATOM 705 C CA . ILE A 1 89 ? 6.491 3.105 -8.486 1.00 88.69 89 ILE A CA 1
ATOM 706 C C . ILE A 1 89 ? 6.595 2.921 -10.003 1.00 88.69 89 ILE A C 1
ATOM 708 O O . ILE A 1 89 ? 7.208 3.752 -10.668 1.00 88.69 89 ILE A O 1
ATOM 712 N N . MET A 1 90 ? 5.975 1.878 -10.565 1.00 90.44 90 MET A N 1
ATOM 713 C CA . MET A 1 90 ? 5.951 1.648 -12.013 1.00 90.44 90 MET A CA 1
ATOM 714 C C . MET A 1 90 ? 5.316 2.822 -12.772 1.00 90.44 90 MET A C 1
ATOM 716 O O . MET A 1 90 ? 5.848 3.241 -13.797 1.00 90.44 90 MET A O 1
ATOM 720 N N . LEU A 1 91 ? 4.186 3.352 -12.297 1.00 90.81 91 LEU A N 1
ATOM 721 C CA . LEU A 1 91 ? 3.469 4.430 -12.982 1.00 90.81 91 LEU A CA 1
ATOM 722 C C . LEU A 1 91 ? 4.221 5.768 -12.929 1.00 90.81 91 LEU A C 1
ATOM 724 O O . LEU A 1 91 ? 4.305 6.440 -13.953 1.00 90.81 91 LEU A O 1
ATOM 728 N N . GLU A 1 92 ? 4.824 6.117 -11.791 1.00 89.19 92 GLU A N 1
ATOM 729 C CA . GLU A 1 92 ? 5.659 7.324 -11.652 1.00 89.19 92 GLU A CA 1
ATOM 730 C C . GLU A 1 92 ? 6.969 7.206 -12.453 1.00 89.19 92 GLU A C 1
ATOM 732 O O . GLU A 1 92 ? 7.441 8.142 -13.111 1.00 89.19 92 GLU A O 1
ATOM 737 N N . THR A 1 93 ? 7.561 6.010 -12.445 1.00 88.88 93 THR A N 1
ATOM 738 C CA . THR A 1 93 ? 8.794 5.731 -13.189 1.00 88.88 93 THR A CA 1
ATOM 739 C C . THR A 1 93 ? 8.556 5.714 -14.696 1.00 88.88 93 THR A C 1
ATOM 741 O O . THR A 1 93 ? 9.428 6.143 -15.447 1.00 88.88 93 THR A O 1
ATOM 744 N N . GLY A 1 94 ? 7.390 5.267 -15.162 1.00 86.69 94 GLY A N 1
ATOM 745 C CA . GLY A 1 94 ? 7.100 5.147 -16.587 1.00 86.69 94 GLY A CA 1
ATOM 746 C C . GLY A 1 94 ? 8.043 4.155 -17.273 1.00 86.69 94 GLY A C 1
ATOM 747 O O . GLY A 1 94 ? 8.134 3.001 -16.867 1.00 86.69 94 GLY A O 1
ATOM 748 N N . ASP A 1 95 ? 8.729 4.590 -18.332 1.00 87.19 95 ASP A N 1
ATOM 749 C CA . ASP A 1 95 ? 9.768 3.782 -18.977 1.00 87.19 95 ASP A CA 1
ATOM 750 C C . ASP A 1 95 ? 11.073 3.836 -18.171 1.00 87.19 95 ASP A C 1
ATOM 752 O O . ASP A 1 95 ? 11.733 4.878 -18.107 1.00 87.19 95 ASP A O 1
ATOM 756 N N . VAL A 1 96 ? 11.463 2.702 -17.579 1.00 84.88 96 VAL A N 1
ATOM 757 C CA . VAL A 1 96 ? 12.705 2.579 -16.804 1.00 84.88 96 VAL A CA 1
ATOM 758 C C . VAL A 1 96 ? 13.953 2.876 -17.644 1.00 84.88 96 VAL A C 1
ATOM 760 O O . VAL A 1 96 ? 14.931 3.409 -17.119 1.00 84.88 96 VAL A O 1
ATOM 763 N N . ASN A 1 97 ? 13.911 2.632 -18.958 1.00 86.12 97 ASN A N 1
ATOM 764 C CA . ASN A 1 97 ? 15.057 2.829 -19.850 1.00 86.12 97 ASN A CA 1
ATOM 765 C C . ASN A 1 97 ? 15.440 4.306 -20.019 1.00 86.12 97 ASN A C 1
ATOM 767 O O . ASN A 1 97 ? 16.513 4.609 -20.541 1.00 86.12 97 ASN A O 1
ATOM 771 N N . ARG A 1 98 ? 14.614 5.246 -19.531 1.00 87.44 98 ARG A N 1
ATOM 772 C CA . ARG A 1 98 ? 14.984 6.669 -19.450 1.00 87.44 98 ARG A CA 1
ATOM 773 C C . ARG A 1 98 ? 16.159 6.922 -18.496 1.00 87.44 98 ARG A C 1
ATOM 775 O O . ARG A 1 98 ? 16.759 7.995 -18.538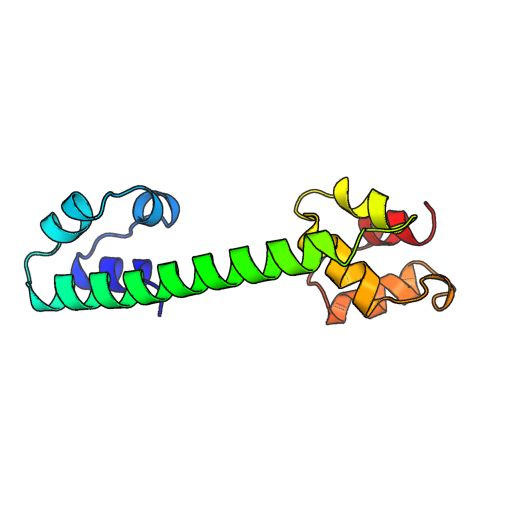 1.00 87.44 98 ARG A O 1
ATOM 782 N N . PHE A 1 99 ? 16.481 5.960 -17.629 1.00 86.62 99 PHE A N 1
ATOM 783 C CA . PHE A 1 99 ? 17.613 6.018 -16.713 1.00 86.62 99 PHE A CA 1
ATOM 784 C C . PHE A 1 99 ? 18.757 5.137 -17.216 1.00 86.62 99 PHE A C 1
ATOM 786 O O . PHE A 1 99 ? 18.648 3.918 -17.267 1.00 86.62 99 PHE A O 1
ATOM 793 N N . SER A 1 100 ? 19.897 5.753 -17.526 1.00 84.31 100 SER A N 1
ATOM 794 C CA . SER A 1 100 ? 21.091 5.045 -18.009 1.00 84.31 100 SER A CA 1
ATOM 795 C C . SER A 1 100 ? 21.860 4.294 -16.918 1.00 84.31 100 SER A C 1
ATOM 797 O O . SER A 1 100 ? 22.715 3.467 -17.222 1.00 84.31 100 SER A O 1
ATOM 799 N N . THR A 1 101 ? 21.610 4.605 -15.642 1.00 84.19 101 THR A N 1
ATOM 800 C CA . THR A 1 101 ? 22.312 3.999 -14.506 1.00 84.19 101 THR A CA 1
ATOM 801 C C . THR A 1 101 ? 21.375 3.786 -13.321 1.00 84.19 101 THR A C 1
ATOM 803 O O . THR A 1 101 ? 20.469 4.585 -13.072 1.00 84.19 101 THR A O 1
ATOM 806 N N . VAL A 1 102 ? 21.675 2.761 -12.517 1.00 81.50 102 VAL A N 1
ATOM 807 C CA . VAL A 1 102 ? 21.022 2.505 -11.220 1.00 81.50 102 VAL A CA 1
ATOM 808 C C . VAL A 1 102 ? 21.122 3.731 -10.301 1.00 81.50 102 VAL A C 1
ATOM 810 O O . VAL A 1 102 ? 20.171 4.067 -9.604 1.00 81.50 102 VAL A O 1
ATOM 813 N N . SER A 1 103 ? 22.246 4.456 -10.340 1.00 81.19 103 SER A N 1
ATOM 814 C CA . SER A 1 103 ? 22.442 5.688 -9.559 1.00 81.19 103 SER A CA 1
ATOM 815 C C . SER A 1 103 ? 21.481 6.810 -9.977 1.00 81.19 103 SER A C 1
ATOM 817 O O . SER A 1 103 ? 20.906 7.492 -9.123 1.00 81.19 103 SER A O 1
ATOM 819 N N . GLY A 1 104 ? 21.254 6.972 -11.286 1.00 84.06 104 GLY A N 1
ATOM 820 C CA . GLY A 1 104 ? 20.312 7.953 -11.826 1.00 84.06 104 GLY A CA 1
ATOM 821 C C . GLY A 1 104 ? 18.871 7.669 -11.404 1.00 84.06 104 GLY A C 1
ATOM 822 O O . GLY A 1 104 ? 18.173 8.574 -10.950 1.00 84.06 104 GLY A O 1
ATOM 823 N N . TYR A 1 105 ? 18.448 6.407 -11.468 1.00 84.12 105 TYR A N 1
ATOM 824 C CA . TYR A 1 105 ? 17.111 6.010 -11.022 1.00 84.12 105 TYR A CA 1
ATOM 825 C C . TYR A 1 105 ? 16.950 6.082 -9.501 1.00 84.12 105 TYR A C 1
ATOM 827 O O . TYR A 1 105 ? 15.969 6.637 -9.020 1.00 84.12 105 TYR A O 1
ATOM 835 N N . SER A 1 106 ? 17.949 5.641 -8.731 1.00 79.25 106 SER A N 1
ATOM 836 C CA . SER A 1 106 ? 17.953 5.776 -7.267 1.00 79.25 106 SER A CA 1
ATOM 837 C C . SER A 1 106 ? 17.824 7.238 -6.829 1.00 79.25 106 SER A C 1
ATOM 839 O O . SER A 1 106 ? 17.046 7.560 -5.932 1.00 79.25 106 SER A O 1
ATOM 841 N N . SER A 1 107 ? 18.519 8.153 -7.511 1.00 82.25 107 SER A N 1
ATOM 842 C CA . SER A 1 107 ? 18.417 9.592 -7.242 1.00 82.25 107 SER A CA 1
ATOM 843 C C . SER A 1 107 ? 17.020 10.150 -7.531 1.00 82.25 107 SER A C 1
ATOM 845 O O . SER A 1 107 ? 16.556 11.012 -6.790 1.00 82.25 107 SER A O 1
ATOM 847 N N . TYR A 1 108 ? 16.331 9.639 -8.555 1.00 83.44 108 TYR A N 1
ATOM 848 C CA . TYR A 1 108 ? 14.936 9.980 -8.839 1.00 83.44 108 TYR A CA 1
ATOM 849 C C . TYR A 1 108 ? 13.981 9.437 -7.763 1.00 83.44 108 TYR A C 1
ATOM 851 O O . TYR A 1 108 ? 13.146 10.177 -7.243 1.00 83.44 108 TYR A O 1
ATOM 859 N N . CYS A 1 109 ? 14.151 8.174 -7.360 1.00 75.81 109 CYS A N 1
ATOM 860 C CA . CYS A 1 109 ? 13.316 7.536 -6.343 1.00 75.81 109 CYS A CA 1
ATOM 861 C C . CYS A 1 109 ? 13.405 8.208 -4.970 1.00 75.81 109 CYS A C 1
ATOM 863 O O . CYS A 1 109 ? 12.413 8.192 -4.252 1.00 75.81 109 CYS A O 1
ATOM 865 N N . LYS A 1 110 ? 14.522 8.855 -4.611 1.00 70.94 110 LYS A N 1
ATOM 866 C CA . LYS A 1 110 ? 14.648 9.590 -3.334 1.00 70.94 110 LYS A CA 1
ATOM 867 C C . LYS A 1 110 ? 13.577 10.666 -3.128 1.00 70.94 110 LYS A C 1
ATOM 869 O O . LYS A 1 110 ? 13.258 10.982 -1.989 1.00 70.94 110 LYS A O 1
ATOM 874 N N . GLY A 1 111 ? 13.025 11.230 -4.206 1.00 65.69 111 GLY A N 1
ATOM 875 C CA . GLY A 1 111 ? 11.912 12.184 -4.129 1.00 65.69 111 GLY A CA 1
ATOM 876 C C . GLY A 1 111 ? 10.534 11.533 -3.964 1.00 65.69 111 GLY A C 1
ATOM 877 O O . GLY A 1 111 ? 9.568 12.227 -3.665 1.00 65.69 111 GLY A O 1
ATOM 878 N N . ILE A 1 112 ? 10.440 10.218 -4.169 1.00 60.94 112 ILE A N 1
ATOM 879 C CA . ILE A 1 112 ? 9.1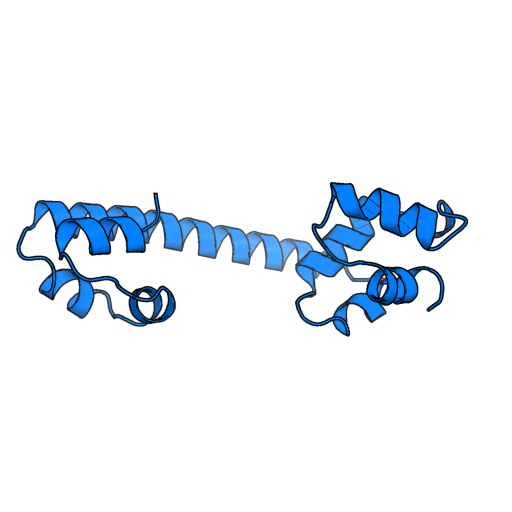92 9.440 -4.210 1.00 60.94 112 ILE A CA 1
ATOM 880 C C . ILE A 1 112 ? 9.097 8.509 -2.991 1.00 60.94 112 ILE A C 1
ATOM 882 O O . ILE A 1 112 ? 8.004 8.225 -2.507 1.00 60.94 112 ILE A O 1
ATOM 886 N N . ILE A 1 113 ? 10.238 8.032 -2.481 1.00 60.59 113 ILE A N 1
ATOM 887 C CA . ILE A 1 113 ? 10.331 7.023 -1.425 1.00 60.59 113 ILE A CA 1
ATOM 888 C C . ILE A 1 113 ? 11.593 7.256 -0.579 1.00 60.59 113 ILE A C 1
ATOM 890 O O . ILE A 1 113 ? 12.706 7.324 -1.100 1.00 60.59 113 ILE A O 1
ATOM 894 N N . GLU A 1 114 ? 11.433 7.336 0.742 1.00 54.44 114 GLU A N 1
ATOM 895 C CA . GLU A 1 114 ? 12.537 7.442 1.705 1.00 54.44 114 GLU A CA 1
ATOM 896 C C . GLU A 1 114 ? 13.124 6.039 1.974 1.00 54.44 114 GLU A C 1
ATOM 898 O O . GLU A 1 114 ? 12.691 5.339 2.885 1.00 54.44 114 GLU A O 1
ATOM 903 N N . TRP A 1 115 ? 14.042 5.576 1.113 1.00 59.12 115 TRP A N 1
ATOM 904 C CA . TRP A 1 115 ? 14.668 4.241 1.179 1.00 59.12 115 TRP A CA 1
ATOM 905 C C . TRP A 1 115 ? 16.188 4.299 0.964 1.00 59.12 115 TRP A C 1
ATOM 907 O O . TRP A 1 115 ? 16.681 5.056 0.122 1.00 59.12 115 TRP A O 1
ATOM 917 N N . ASP A 1 116 ? 16.934 3.421 1.641 1.00 55.81 116 ASP A N 1
ATOM 918 C CA . ASP A 1 116 ? 18.346 3.148 1.333 1.00 55.81 116 ASP A CA 1
ATOM 919 C C . ASP A 1 116 ? 18.413 2.232 0.087 1.00 55.81 116 ASP A C 1
ATOM 921 O O . ASP A 1 116 ? 18.397 1.005 0.150 1.00 55.81 116 ASP A O 1
ATOM 925 N N . SER A 1 117 ? 18.282 2.859 -1.086 1.00 53.47 117 SER A N 1
ATOM 926 C CA . SER A 1 117 ? 17.599 2.285 -2.260 1.00 53.47 117 SER A CA 1
ATOM 927 C C . SER A 1 117 ? 18.464 1.462 -3.228 1.00 53.47 117 SER A C 1
ATOM 929 O O . SER A 1 117 ? 17.958 1.023 -4.257 1.00 53.47 117 SER A O 1
ATOM 931 N N . ALA A 1 118 ? 19.757 1.250 -2.972 1.00 58.53 118 ALA A N 1
ATOM 932 C CA . ALA A 1 118 ? 20.640 0.619 -3.966 1.00 58.53 118 ALA A CA 1
ATOM 933 C C . ALA A 1 118 ? 20.219 -0.810 -4.400 1.00 58.53 118 ALA A C 1
ATOM 935 O O . ALA A 1 118 ? 20.238 -1.071 -5.605 1.00 58.53 118 ALA A O 1
ATOM 936 N N . PRO A 1 119 ? 19.787 -1.718 -3.499 1.00 64.94 119 PRO A N 1
ATOM 937 C CA . PRO A 1 119 ? 19.435 -3.088 -3.886 1.00 64.94 119 PRO A CA 1
ATOM 938 C C . PRO A 1 119 ? 18.103 -3.171 -4.642 1.00 64.94 119 PRO A C 1
ATOM 940 O O . PRO A 1 119 ? 17.995 -3.875 -5.638 1.00 64.94 119 PRO A O 1
ATOM 943 N N . VAL A 1 120 ? 17.095 -2.415 -4.197 1.00 66.88 120 VAL A N 1
ATOM 944 C CA . VAL A 1 120 ? 15.716 -2.484 -4.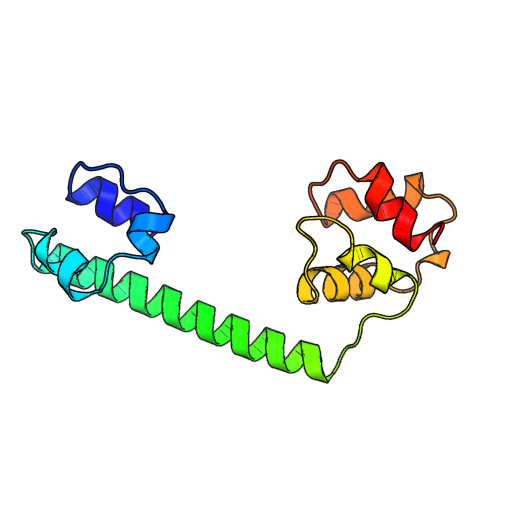715 1.00 66.88 120 VAL A CA 1
ATOM 945 C C . VAL A 1 120 ? 15.588 -1.823 -6.088 1.00 66.88 120 VAL A C 1
ATOM 947 O O . VAL A 1 120 ? 14.890 -2.316 -6.964 1.00 66.88 120 VAL A O 1
ATOM 950 N N . VAL A 1 121 ? 16.304 -0.720 -6.305 1.00 71.25 121 VAL A N 1
ATOM 951 C CA . VAL A 1 121 ? 16.394 -0.038 -7.608 1.00 71.25 121 VAL A CA 1
ATOM 952 C C . VAL A 1 121 ? 17.129 -0.922 -8.624 1.00 71.25 121 VAL A C 1
ATOM 954 O O . VAL A 1 121 ? 16.792 -0.916 -9.810 1.00 71.25 121 VAL A O 1
ATOM 957 N N . GLY A 1 122 ? 18.095 -1.718 -8.151 1.00 69.81 122 GLY A N 1
ATOM 958 C CA . GLY A 1 122 ? 18.795 -2.725 -8.947 1.00 69.81 122 GLY A CA 1
ATOM 959 C C . GLY A 1 122 ? 17.851 -3.750 -9.574 1.00 69.81 122 GLY A C 1
ATOM 960 O O . GLY A 1 122 ? 18.023 -4.046 -10.748 1.00 69.81 122 GLY A O 1
ATOM 961 N N . LEU A 1 123 ? 16.807 -4.174 -8.853 1.00 75.81 123 LEU A N 1
ATOM 962 C CA . LEU A 1 123 ? 15.812 -5.150 -9.326 1.00 75.81 123 LEU A CA 1
ATOM 963 C C . LEU A 1 123 ? 15.049 -4.706 -10.585 1.00 75.81 123 LEU A C 1
ATOM 965 O O . LEU A 1 123 ? 14.501 -5.536 -11.296 1.00 75.81 123 LEU A O 1
ATOM 969 N N . VAL A 1 124 ? 14.982 -3.398 -10.854 1.00 74.38 124 VAL A N 1
ATOM 970 C CA . VAL A 1 124 ? 14.230 -2.852 -11.995 1.00 74.38 124 VAL A CA 1
ATOM 971 C C . VAL A 1 124 ? 15.153 -2.498 -13.167 1.00 74.38 124 VAL A C 1
ATOM 973 O O . VAL A 1 124 ? 14.756 -2.646 -14.317 1.00 74.38 124 VAL A O 1
ATOM 976 N N . ILE A 1 125 ? 16.378 -2.022 -12.904 1.00 71.38 125 ILE A N 1
ATOM 977 C CA . ILE A 1 125 ? 17.325 -1.596 -13.959 1.00 71.38 125 ILE A CA 1
ATOM 978 C C . ILE A 1 125 ? 18.296 -2.698 -14.390 1.00 71.38 125 ILE A C 1
ATOM 980 O O . ILE A 1 125 ? 18.745 -2.688 -15.531 1.00 71.38 125 ILE A O 1
ATOM 984 N N . ASN A 1 126 ? 18.604 -3.648 -13.510 1.00 67.44 126 ASN A N 1
ATOM 985 C CA . ASN A 1 126 ? 19.341 -4.872 -13.822 1.00 67.44 126 ASN A CA 1
ATOM 986 C C . ASN A 1 126 ? 18.535 -6.076 -13.298 1.00 67.44 126 ASN A C 1
ATOM 988 O O . ASN A 1 126 ? 18.931 -6.656 -12.283 1.00 67.44 126 ASN A O 1
ATOM 992 N N . PRO A 1 127 ? 17.376 -6.369 -13.918 1.00 57.75 127 PRO A N 1
ATOM 993 C CA . PRO A 1 127 ? 16.505 -7.469 -13.510 1.00 57.75 127 PRO A CA 1
ATOM 994 C C . PRO A 1 127 ? 17.126 -8.853 -13.736 1.00 57.75 127 PRO A C 1
ATOM 996 O O . PRO A 1 127 ? 18.043 -8.978 -14.582 1.00 57.75 127 PRO A O 1
#

Secondary structure (DSSP, 8-state):
--HHHHHHHHHS----HHHHHHS-HHHHHTT-S-HHHHHHHHHHHHHHHHHHHHHHHHHHHHHHH----TTGGGGGGSTT--HHHHHHHHHHH--GGG-SSHHHHHHHHTTT--S--HHHHHHHH--

Sequence (127 aa):
MSVQNMMNRNTGRKLKVNDAKRLSEEKKSDQLADEHHKTAVQSDKAVVDFFNERIDRIENAVSKEVKLRYPYEELLTAPGIGKILGVTIMLETGDVNRFSTVSGYSSYCKGIIEWDSAPVVGLVINP

Foldseek 3Di:
DDLQVLLCVQQVDRDDPVNVVVDDLVRSLVSHPDPVSNVVSVVVVVVVVVVVVVVVVVLVVCCVVDFQDPLLVLLCVDPPDDRSNSRVLCVVCPDVVVDPDLVRVVVVCVVVDVDPPSPSSCSHNVD

Solvent-accessible surface area (backbone atoms only — not comparable to full-atom values): 7579 Å² total; per-residue (Å²): 137,54,69,62,58,54,48,26,70,75,61,75,44,88,69,52,71,69,55,64,69,67,53,50,71,69,66,55,41,75,67,42,93,46,71,69,60,36,53,52,50,51,51,54,45,53,53,52,52,51,50,51,54,51,48,53,56,48,54,55,52,49,60,73,77,51,75,72,48,87,46,46,55,51,40,59,74,42,87,95,35,47,73,69,58,39,42,50,53,45,63,76,55,57,66,66,79,81,40,93,41,57,67,58,44,37,62,57,41,56,81,78,43,97,62,94,42,71,68,63,43,33,32,52,75,64,102